Protein AF-A0A7V3YHB8-F1 (afdb_monomer)

Organism: NCBI:txid1454726

Secondary structure (DSSP, 8-state):
-HHHHHHHHHHHHHHHHHHHHHHH---HHHHHHHHHHHHHHHHHHHHHHHHHHHHHHHHHHS-TTTEEEEEEEEEEEEEETTEEEEEEEEEEEETTT---

Mean predicted aligned error: 4.91 Å

Solvent-accessible surface area (backbone atoms only — not comparable to full-atom values): 5632 Å² total; per-residue (Å²): 125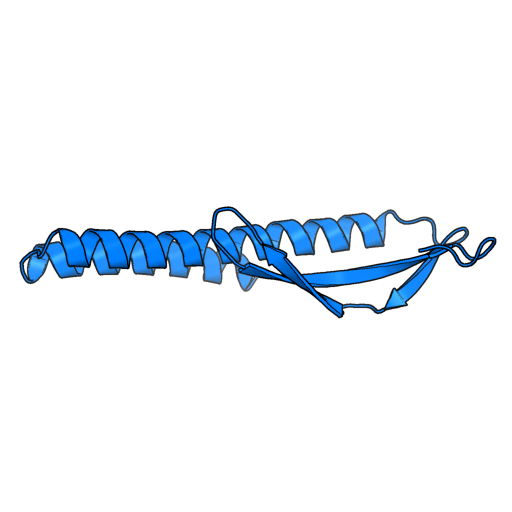,69,59,68,53,52,52,52,51,37,55,51,50,52,53,50,51,54,52,50,37,69,75,73,58,71,59,64,67,63,49,51,52,55,48,52,53,50,52,25,53,40,48,32,54,53,50,32,50,55,50,33,54,49,38,52,51,51,61,72,69,50,59,69,84,57,34,42,82,76,41,71,71,40,82,46,74,44,84,47,98,56,41,77,33,68,35,50,36,68,41,54,28,33,68,89,76,69,45,110

InterPro domains:
  IPR009620 Uncharacterised protein family UPF0236 [PF06782] (22-100)

Nearest PDB structures (foldseek):
  5x1x-assembly1_A  TM=3.307E-01  e=2.350E+00  Staphylococcus aureus subsp. aureus MN8

Radius of gyration: 19.29 Å; Cα contacts (8 Å, |Δi|>4): 102; chains: 1; bounding box: 38×28×56 Å

Foldseek 3Di:
DVLVVVLVVLVVVLVVLVVVCVVPPDPPVVSVVVNLLSVLVSVLSVVQVVVQVVQVVCVVPDDPVQKDWPDFQDWDWDQDPSGIHIHGHTDIAGPPPRHD

pLDDT: mean 91.94, std 7.05, range [52.69, 98.0]

Sequence (100 aa):
MDMVQQILKGFQRILGLSLHFLEKGMDFQEFEERLWETMNSVGKDILRVVLEAKDEEIHRERDRNAFQVVRRSDQRTILTLFGDVTYRRTYYRKKNTREY

Structure (mmCIF, N/CA/C/O backbone):
data_AF-A0A7V3YHB8-F1
#
_entry.id   AF-A0A7V3YHB8-F1
#
loop_
_atom_site.group_PDB
_atom_site.id
_atom_site.type_symbol
_atom_site.label_atom_id
_atom_site.label_alt_id
_atom_site.label_comp_id
_atom_site.label_asym_id
_atom_site.label_entity_id
_atom_site.label_seq_id
_atom_site.pdbx_PDB_ins_code
_atom_site.Cartn_x
_atom_site.Cartn_y
_atom_site.Cartn_z
_atom_site.occupancy
_atom_site.B_iso_or_equiv
_atom_site.auth_seq_id
_atom_site.auth_comp_id
_atom_site.auth_asym_id
_atom_site.auth_atom_id
_atom_site.pdbx_PDB_model_num
ATOM 1 N N . MET A 1 1 ? -1.380 -15.813 -3.552 1.00 52.69 1 MET A N 1
ATOM 2 C CA . MET A 1 1 ? -2.511 -16.111 -2.639 1.00 52.69 1 MET A CA 1
ATOM 3 C C . MET A 1 1 ? -2.391 -15.462 -1.255 1.00 52.69 1 MET A C 1
ATOM 5 O O . MET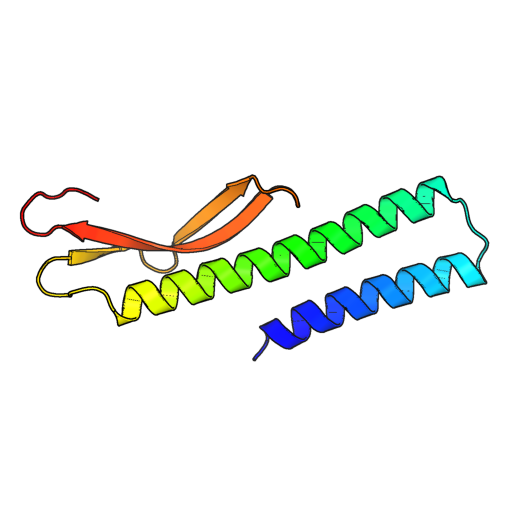 A 1 1 ? -3.405 -15.358 -0.584 1.00 52.69 1 MET A O 1
ATOM 9 N N . ASP A 1 2 ? -1.227 -14.945 -0.844 1.00 71.38 2 ASP A N 1
ATOM 10 C CA . ASP A 1 2 ? -1.037 -14.321 0.486 1.00 71.38 2 ASP A CA 1
ATOM 11 C C . ASP A 1 2 ? -1.687 -12.923 0.635 1.00 71.38 2 ASP A C 1
ATOM 13 O O . ASP A 1 2 ? -1.956 -12.407 1.712 1.00 71.38 2 ASP A O 1
ATOM 17 N N . MET A 1 3 ? -1.985 -12.307 -0.501 1.00 75.00 3 MET A N 1
ATOM 18 C CA . MET A 1 3 ? -2.328 -10.897 -0.642 1.00 75.00 3 MET A CA 1
ATOM 19 C C . MET A 1 3 ? -3.801 -10.578 -0.359 1.00 75.00 3 MET A C 1
ATOM 21 O O . MET A 1 3 ? -4.113 -9.642 0.371 1.00 75.00 3 MET A O 1
ATOM 25 N N . VAL A 1 4 ? -4.711 -11.415 -0.868 1.00 78.25 4 VAL A N 1
ATOM 26 C CA . VAL A 1 4 ? -6.139 -11.363 -0.513 1.00 78.25 4 VAL A CA 1
ATOM 27 C C . VAL A 1 4 ? -6.298 -11.568 0.994 1.00 78.25 4 VAL A C 1
ATOM 29 O O . VAL A 1 4 ? -7.058 -10.856 1.638 1.00 78.25 4 VAL A O 1
ATOM 32 N N . GLN A 1 5 ? -5.510 -12.475 1.577 1.00 84.94 5 GLN A N 1
ATOM 33 C CA . GLN A 1 5 ? -5.493 -12.708 3.020 1.00 84.94 5 GLN A CA 1
ATOM 34 C C . GLN A 1 5 ? -4.993 -11.485 3.801 1.00 84.94 5 GLN A C 1
ATOM 36 O O . GLN A 1 5 ? -5.573 -11.151 4.830 1.00 84.94 5 GLN A O 1
ATOM 41 N N . GLN A 1 6 ? -3.960 -10.781 3.324 1.00 83.25 6 GLN A N 1
ATOM 42 C CA . GLN A 1 6 ? -3.485 -9.545 3.962 1.00 83.25 6 GLN A CA 1
ATOM 43 C C . GLN A 1 6 ? -4.543 -8.432 3.950 1.00 83.25 6 GLN A C 1
ATOM 45 O O . GLN A 1 6 ? -4.779 -7.815 4.990 1.00 83.25 6 GLN A O 1
ATOM 50 N N . ILE A 1 7 ? -5.228 -8.229 2.820 1.00 87.88 7 ILE A N 1
ATOM 51 C CA . ILE A 1 7 ? -6.306 -7.235 2.700 1.00 87.88 7 ILE A CA 1
ATOM 52 C C . ILE A 1 7 ? -7.479 -7.597 3.622 1.00 87.88 7 ILE A C 1
ATOM 54 O O . ILE A 1 7 ? -7.952 -6.751 4.380 1.00 87.88 7 ILE A O 1
ATOM 58 N N . LEU A 1 8 ? -7.908 -8.864 3.628 1.00 90.44 8 LEU A N 1
ATOM 59 C CA . LEU A 1 8 ? -8.977 -9.343 4.511 1.00 90.44 8 LEU A CA 1
ATOM 60 C C . LEU A 1 8 ? -8.615 -9.182 5.991 1.00 90.44 8 LEU A C 1
ATOM 62 O O . LEU A 1 8 ? -9.436 -8.695 6.765 1.00 90.44 8 LEU A O 1
ATOM 66 N N . LYS A 1 9 ? -7.374 -9.502 6.382 1.00 91.38 9 LYS A N 1
ATOM 67 C CA . LYS A 1 9 ? -6.864 -9.223 7.735 1.00 91.38 9 LYS A CA 1
ATOM 68 C C . LYS A 1 9 ? -6.915 -7.733 8.062 1.00 91.38 9 LYS A C 1
ATOM 70 O O . LYS A 1 9 ? -7.171 -7.376 9.205 1.00 91.38 9 LYS A O 1
ATOM 75 N N . GLY A 1 10 ? -6.684 -6.866 7.080 1.00 92.00 10 GLY A N 1
ATOM 76 C CA . GLY A 1 10 ? -6.864 -5.421 7.199 1.00 92.00 10 GLY A CA 1
ATOM 77 C C . GLY A 1 10 ? -8.280 -5.032 7.608 1.00 92.00 10 GLY A C 1
ATOM 78 O O . GLY A 1 10 ? -8.469 -4.370 8.626 1.00 92.00 10 GLY A O 1
ATOM 79 N N . PHE A 1 11 ? -9.277 -5.520 6.874 1.00 93.25 11 PHE A N 1
ATOM 80 C CA . PHE A 1 11 ? -10.685 -5.290 7.209 1.00 93.25 11 PHE A CA 1
ATOM 81 C C . PHE A 1 11 ? -11.091 -5.911 8.548 1.00 93.25 11 PHE A C 1
ATOM 83 O O . PHE A 1 11 ? -11.831 -5.295 9.310 1.00 93.25 11 PHE A O 1
ATOM 90 N N . GLN A 1 12 ? -10.557 -7.085 8.89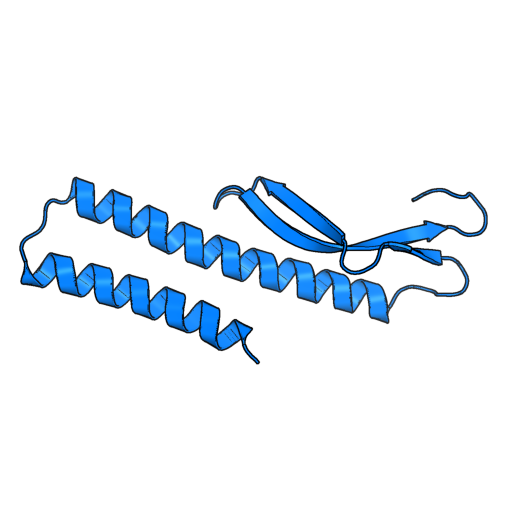1 1.00 95.88 12 GLN A N 1
ATOM 91 C CA . GLN A 1 12 ? -10.761 -7.685 10.212 1.00 95.88 12 GLN A CA 1
ATOM 92 C C . GLN A 1 12 ? -10.198 -6.809 11.337 1.00 95.88 12 GLN A C 1
ATOM 94 O O . GLN A 1 12 ? -10.847 -6.676 12.371 1.00 95.88 12 GLN A O 1
ATOM 99 N N . ARG A 1 13 ? -9.029 -6.176 11.144 1.00 95.25 13 ARG A N 1
ATOM 100 C CA . ARG A 1 13 ? -8.474 -5.219 12.117 1.00 95.25 13 ARG A CA 1
ATOM 101 C C . ARG A 1 13 ? -9.386 -4.012 12.303 1.00 95.25 13 ARG A C 1
ATOM 103 O O . ARG A 1 13 ? -9.599 -3.613 13.439 1.00 95.25 13 ARG A O 1
ATOM 110 N N . ILE A 1 14 ? -9.950 -3.477 11.218 1.00 96.06 14 ILE A N 1
ATOM 111 C CA . ILE A 1 14 ? -10.901 -2.356 11.277 1.00 96.06 14 ILE A CA 1
ATOM 112 C C . ILE A 1 14 ? -12.134 -2.750 12.098 1.00 96.06 14 ILE A C 1
ATOM 114 O O . ILE A 1 14 ? -12.486 -2.051 13.041 1.00 96.06 14 ILE A O 1
ATOM 118 N N . LEU A 1 15 ? -12.741 -3.904 11.801 1.00 96.06 15 LEU A N 1
ATOM 119 C CA . LEU A 1 15 ? -13.897 -4.407 12.552 1.00 96.06 15 LEU A CA 1
ATOM 120 C C . LEU A 1 15 ? -13.568 -4.643 14.031 1.00 96.06 15 LEU A C 1
ATOM 122 O O . LEU A 1 15 ? -14.330 -4.235 14.904 1.00 96.06 15 LEU A O 1
ATOM 126 N N . GLY A 1 16 ? -12.427 -5.274 14.317 1.00 95.50 16 GLY A N 1
ATOM 127 C CA . GLY A 1 16 ? -11.977 -5.528 15.685 1.00 95.50 16 GLY A CA 1
ATOM 128 C C . GLY A 1 16 ? -11.733 -4.239 16.470 1.00 95.50 16 GLY A C 1
ATOM 129 O O . GLY A 1 16 ? -12.128 -4.149 17.629 1.00 95.50 16 GLY A O 1
ATOM 130 N N . LEU A 1 17 ? -11.147 -3.225 15.826 1.00 94.62 17 LEU A N 1
ATOM 131 C CA . LEU A 1 17 ? -10.971 -1.895 16.403 1.00 94.62 17 LEU A CA 1
ATOM 132 C C . LEU A 1 17 ? -12.328 -1.262 16.738 1.00 94.62 17 LEU A C 1
ATOM 134 O O . LEU A 1 17 ? -12.522 -0.807 17.861 1.00 94.62 17 LEU A O 1
ATOM 138 N N . SER A 1 18 ? -13.281 -1.273 15.801 1.00 94.06 18 SER A N 1
ATOM 139 C CA . SER A 1 18 ? -14.617 -0.714 16.033 1.00 94.06 18 SER A CA 1
ATOM 140 C C . SER A 1 18 ? -15.338 -1.394 17.198 1.00 94.06 18 SER A C 1
ATOM 142 O O . SER A 1 18 ? -15.877 -0.709 18.063 1.00 94.06 18 SER A O 1
ATOM 144 N N . LEU A 1 19 ? -15.314 -2.728 17.265 1.00 95.06 19 LEU A N 1
ATOM 145 C CA . LEU A 1 19 ? -15.939 -3.477 18.361 1.00 95.06 19 LEU A CA 1
ATOM 146 C C . LEU A 1 19 ? -15.277 -3.176 19.711 1.00 95.06 19 LEU A C 1
ATOM 148 O O . LEU A 1 19 ? -15.972 -2.956 20.698 1.00 95.06 19 LEU A O 1
ATOM 152 N N . HIS A 1 20 ? -13.945 -3.091 19.744 1.00 93.19 20 HIS A N 1
ATOM 153 C CA . HIS A 1 20 ? -13.199 -2.782 20.962 1.00 93.19 20 HIS A CA 1
ATOM 154 C C . HIS A 1 20 ? -13.626 -1.448 21.595 1.00 93.19 20 HIS A C 1
ATOM 156 O O . HIS A 1 20 ? -13.890 -1.397 22.797 1.00 93.19 20 HIS A O 1
ATOM 162 N N . PHE A 1 21 ? -13.738 -0.388 20.789 1.00 94.00 21 PHE A N 1
ATOM 163 C CA . PHE A 1 21 ? -14.156 0.936 21.266 1.00 94.00 21 PHE A CA 1
ATOM 164 C C . PHE A 1 21 ? -15.638 0.989 21.666 1.00 94.00 21 PHE A C 1
ATOM 166 O O . PHE A 1 21 ? -16.003 1.736 22.572 1.00 94.00 21 PHE A O 1
ATOM 173 N N . LEU A 1 22 ? -16.496 0.174 21.044 1.00 91.31 22 LEU A N 1
ATOM 174 C CA . LEU A 1 22 ? -17.897 0.051 21.458 1.00 91.31 22 LEU A CA 1
ATOM 175 C C . LEU A 1 22 ? -18.040 -0.644 22.821 1.00 91.31 22 LEU A C 1
ATOM 177 O O . LEU A 1 22 ? -18.880 -0.244 23.622 1.00 91.31 22 LEU A O 1
ATOM 181 N N . GLU A 1 23 ? -17.224 -1.661 23.104 1.00 93.38 23 GLU A N 1
ATOM 182 C CA . GLU A 1 23 ? -17.303 -2.434 24.351 1.00 93.38 23 GLU A CA 1
ATOM 183 C C . GLU A 1 23 ? -16.648 -1.741 25.553 1.00 93.38 23 GLU A C 1
ATOM 185 O O . GLU A 1 23 ? -17.102 -1.903 26.687 1.00 93.38 23 GLU A O 1
ATOM 190 N N . LYS A 1 24 ? -15.548 -1.011 25.336 1.00 90.00 24 LYS A N 1
ATOM 191 C CA . LYS A 1 24 ? -14.722 -0.438 26.416 1.00 90.00 24 LYS A CA 1
ATOM 192 C C . LYS A 1 24 ? -15.050 1.014 26.759 1.00 90.00 24 LYS A C 1
ATOM 194 O O . LYS A 1 24 ? -14.502 1.532 27.730 1.00 90.00 24 LYS A O 1
ATOM 199 N N . GLY A 1 25 ? -15.967 1.632 26.020 1.00 81.06 25 GLY A N 1
ATOM 200 C CA . GLY A 1 25 ? -16.195 3.072 26.057 1.00 81.06 25 GLY A CA 1
ATOM 201 C C . GLY A 1 25 ? -15.303 3.792 25.047 1.00 81.06 25 GLY A C 1
ATOM 202 O O . GLY A 1 25 ? -14.203 3.338 24.732 1.00 81.06 25 GLY A O 1
ATOM 203 N N . MET A 1 26 ? -15.809 4.903 24.512 1.00 82.31 26 MET A N 1
ATOM 204 C CA . MET A 1 26 ? -15.225 5.578 23.357 1.00 82.31 26 MET A CA 1
ATOM 205 C C . MET A 1 26 ? -14.723 6.972 23.730 1.00 82.31 26 MET A C 1
ATOM 207 O O . MET A 1 26 ? -15.526 7.874 23.965 1.00 82.31 26 MET A O 1
ATOM 211 N N . ASP A 1 27 ? -13.402 7.156 23.711 1.00 92.00 27 ASP A N 1
ATOM 212 C CA . ASP A 1 27 ? -12.835 8.452 23.343 1.00 92.00 27 ASP A CA 1
ATOM 213 C C . ASP A 1 27 ? -12.931 8.566 21.819 1.00 92.00 27 ASP A C 1
ATOM 215 O O . ASP A 1 27 ? -12.337 7.780 21.076 1.00 92.00 27 ASP A O 1
ATOM 219 N N . PHE A 1 28 ? -13.759 9.499 21.354 1.00 92.38 28 PHE A N 1
ATOM 220 C CA . PHE A 1 28 ? -14.040 9.646 19.933 1.00 92.38 28 PHE A CA 1
ATOM 221 C C . PHE A 1 28 ? -12.804 10.088 19.146 1.00 92.38 28 PHE A C 1
ATOM 223 O O . PHE A 1 28 ? -12.614 9.617 18.027 1.00 92.38 28 PHE A O 1
ATOM 230 N N . GLN A 1 29 ? -11.954 10.941 19.727 1.00 95.50 29 GLN A N 1
ATOM 231 C CA . GLN A 1 29 ? -10.751 11.410 19.046 1.00 95.50 29 GLN A CA 1
ATOM 232 C C . GLN A 1 29 ? -9.764 10.253 18.863 1.00 95.50 29 GLN A C 1
ATOM 234 O O . GLN A 1 29 ? -9.283 10.015 17.757 1.00 95.50 29 GLN A O 1
ATOM 239 N N . GLU A 1 30 ? -9.527 9.479 19.924 1.00 94.69 30 GLU A N 1
ATOM 240 C CA . GLU A 1 30 ? -8.657 8.302 19.849 1.00 94.69 30 GLU A CA 1
ATOM 241 C C . GLU A 1 30 ? -9.195 7.265 18.849 1.00 94.69 30 GLU A C 1
ATOM 243 O O . GLU A 1 30 ? -8.435 6.662 18.084 1.00 94.69 30 GLU A O 1
ATOM 248 N N . PHE A 1 31 ? -10.515 7.060 18.829 1.00 95.25 31 PHE A N 1
ATOM 249 C CA . PHE A 1 31 ? -11.150 6.168 17.866 1.00 95.25 31 PHE A CA 1
ATOM 250 C C . PHE A 1 31 ? -10.944 6.644 16.422 1.00 95.25 31 PHE A C 1
ATOM 252 O O . PHE A 1 31 ? -10.552 5.838 15.574 1.00 95.25 31 PHE A O 1
ATOM 259 N N . GLU A 1 32 ? -11.193 7.926 16.139 1.00 96.38 32 GLU A N 1
ATOM 260 C CA . GLU A 1 32 ? -11.034 8.510 14.805 1.00 96.38 32 GLU A CA 1
ATOM 261 C C . GLU A 1 32 ? -9.590 8.375 14.306 1.00 96.38 32 GLU A C 1
ATOM 263 O O . GLU A 1 32 ? -9.369 7.887 13.194 1.00 96.38 32 GLU A O 1
ATOM 268 N N . GLU A 1 33 ? -8.609 8.719 15.144 1.00 96.88 33 GLU A N 1
ATOM 269 C CA . GLU A 1 33 ? -7.184 8.615 14.820 1.00 96.88 33 GLU A CA 1
ATOM 270 C C . GLU A 1 33 ? -6.79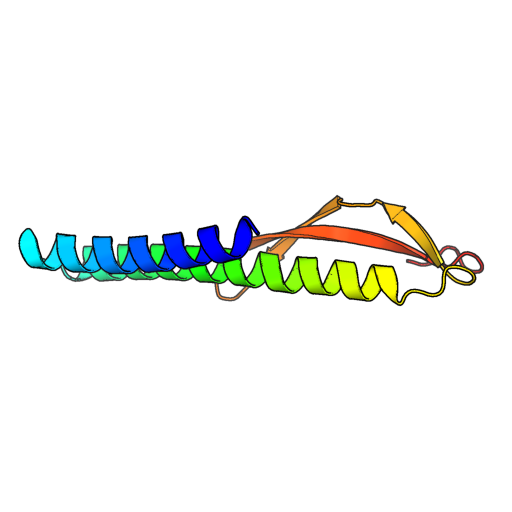1 7.165 14.496 1.00 96.88 33 GLU A C 1
ATOM 272 O O . GLU A 1 33 ? -6.264 6.881 13.414 1.00 96.88 33 GLU A O 1
ATOM 277 N N . ARG A 1 34 ? -7.131 6.206 15.368 1.00 95.88 34 ARG A N 1
ATOM 278 C CA . ARG A 1 34 ? -6.800 4.787 15.144 1.00 95.88 34 ARG A CA 1
ATOM 279 C C . ARG A 1 34 ? -7.521 4.197 13.935 1.00 95.88 34 ARG A C 1
ATOM 281 O O . ARG A 1 34 ? -6.962 3.345 13.230 1.00 95.88 34 ARG A O 1
ATOM 288 N N . LEU A 1 35 ? -8.764 4.613 13.685 1.00 96.62 35 LEU A N 1
ATOM 289 C CA . LEU A 1 35 ? -9.518 4.184 12.512 1.00 96.62 35 LEU A CA 1
ATOM 290 C C . LEU A 1 35 ? -8.844 4.695 11.238 1.00 96.62 35 LEU A C 1
ATOM 292 O O . LEU A 1 35 ? -8.618 3.909 10.315 1.00 96.62 35 LEU A O 1
ATOM 296 N N . TRP A 1 36 ? -8.477 5.977 11.203 1.00 97.06 36 TRP A N 1
ATOM 297 C CA . TRP A 1 36 ? -7.779 6.599 10.082 1.00 97.06 36 TRP A CA 1
ATOM 298 C C . TRP A 1 36 ? -6.445 5.904 9.785 1.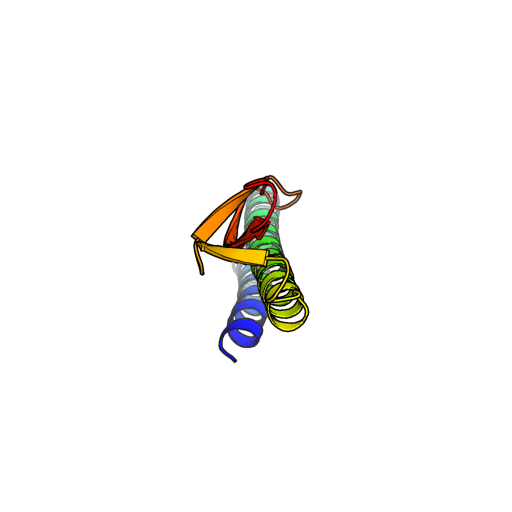00 97.06 36 TRP A C 1
ATOM 300 O O . TRP A 1 36 ? -6.188 5.517 8.641 1.00 97.06 36 TRP A O 1
ATOM 310 N N . GLU A 1 37 ? -5.624 5.652 10.807 1.00 96.56 37 GLU A N 1
ATOM 311 C CA . GLU A 1 37 ? -4.353 4.932 10.664 1.00 96.56 37 GLU A CA 1
ATOM 312 C C . GLU A 1 37 ? -4.549 3.524 10.091 1.00 96.56 37 GLU A C 1
ATOM 314 O O . GLU A 1 37 ? -3.853 3.112 9.152 1.00 96.56 37 GLU A O 1
ATOM 319 N N . THR A 1 38 ? -5.532 2.791 10.620 1.00 96.19 38 THR A N 1
ATOM 320 C CA . THR A 1 38 ? -5.823 1.422 10.185 1.00 96.19 38 THR A CA 1
ATOM 321 C C . THR A 1 38 ? -6.312 1.405 8.737 1.00 96.19 38 THR A C 1
ATOM 323 O O . THR A 1 38 ? -5.821 0.610 7.932 1.00 96.19 38 THR A O 1
ATOM 326 N N . MET A 1 39 ? -7.223 2.311 8.372 1.00 96.31 39 MET A N 1
ATOM 327 C CA . MET A 1 39 ? -7.730 2.461 7.004 1.00 96.31 39 MET A CA 1
ATOM 328 C C . MET A 1 39 ? -6.610 2.819 6.023 1.00 96.31 39 MET A C 1
ATOM 330 O O . MET A 1 39 ? -6.511 2.213 4.954 1.00 96.31 39 MET A O 1
ATOM 334 N N . ASN A 1 40 ? -5.714 3.734 6.401 1.00 96.81 40 ASN A N 1
ATOM 335 C CA . ASN A 1 40 ? -4.556 4.077 5.582 1.00 96.81 40 ASN A CA 1
ATOM 336 C C . ASN A 1 40 ? -3.617 2.894 5.381 1.00 96.81 40 ASN A C 1
ATOM 338 O O . ASN A 1 40 ? -3.151 2.672 4.265 1.00 96.81 40 ASN A O 1
ATOM 342 N N . SER A 1 41 ? -3.365 2.096 6.420 1.00 94.50 41 SER A N 1
ATOM 343 C CA . SER A 1 41 ? -2.575 0.870 6.281 1.00 94.50 41 SER A CA 1
ATOM 344 C C . SER A 1 41 ? -3.198 -0.091 5.266 1.00 94.50 41 SER A C 1
ATOM 346 O O . SER A 1 41 ? -2.470 -0.628 4.432 1.00 94.50 41 SER A O 1
ATOM 348 N N . VAL A 1 42 ? -4.521 -0.283 5.293 1.00 95.44 42 VAL A N 1
ATOM 349 C CA . VAL A 1 42 ? -5.213 -1.137 4.313 1.00 95.44 42 VAL A CA 1
ATOM 350 C C . VAL A 1 42 ? -5.109 -0.555 2.902 1.00 95.44 42 VAL A C 1
ATOM 352 O O . VAL A 1 42 ? -4.799 -1.285 1.960 1.00 95.44 42 VAL A O 1
ATOM 355 N N . GLY A 1 43 ? -5.290 0.759 2.748 1.00 95.56 43 GLY A N 1
ATOM 356 C CA . GLY A 1 43 ? -5.114 1.454 1.470 1.00 95.56 43 GLY A CA 1
ATOM 357 C C . GLY A 1 43 ? -3.705 1.284 0.893 1.00 95.56 43 GLY A C 1
ATOM 358 O O . GLY A 1 43 ? -3.558 0.955 -0.285 1.00 95.56 43 GLY A O 1
ATOM 359 N N . LYS A 1 44 ? -2.660 1.420 1.722 1.00 95.62 44 LYS A N 1
ATOM 360 C CA . LYS A 1 44 ? -1.262 1.189 1.316 1.00 95.62 44 LYS A CA 1
ATOM 361 C C . LYS A 1 44 ? -1.030 -0.237 0.820 1.00 95.62 44 LYS A C 1
ATOM 363 O O . LYS A 1 44 ? -0.345 -0.420 -0.188 1.00 95.62 44 LYS A O 1
ATOM 368 N N . ASP A 1 45 ? -1.591 -1.231 1.506 1.00 93.44 45 ASP A N 1
ATOM 369 C CA . ASP A 1 45 ? -1.471 -2.631 1.097 1.00 93.44 45 ASP A CA 1
ATOM 370 C C . ASP A 1 45 ? -2.158 -2.865 -0.254 1.00 93.44 45 ASP A C 1
ATOM 372 O O . ASP A 1 45 ? -1.546 -3.434 -1.154 1.00 93.44 45 ASP A O 1
ATOM 376 N N . ILE A 1 46 ? -3.371 -2.341 -0.455 1.00 94.81 46 ILE A N 1
ATOM 377 C CA . ILE A 1 46 ? -4.079 -2.426 -1.743 1.00 94.81 46 ILE A CA 1
ATOM 378 C C . ILE A 1 46 ? -3.280 -1.744 -2.865 1.00 94.81 46 ILE A C 1
ATOM 380 O O . ILE A 1 46 ? -3.133 -2.307 -3.950 1.00 94.81 46 ILE A O 1
ATOM 384 N N . LEU A 1 47 ? -2.729 -0.550 -2.627 1.00 95.88 47 LEU A N 1
ATOM 385 C CA . LEU A 1 47 ? -1.942 0.156 -3.639 1.00 95.88 47 LEU A CA 1
ATOM 386 C C . LEU A 1 47 ? -0.672 -0.603 -4.022 1.00 95.88 47 LEU A C 1
ATOM 388 O O . LEU A 1 47 ? -0.380 -0.718 -5.211 1.00 95.88 47 LEU A O 1
ATOM 392 N N . ARG A 1 48 ? 0.058 -1.160 -3.047 1.00 94.50 48 ARG A N 1
ATOM 393 C CA . ARG A 1 48 ? 1.235 -2.003 -3.317 1.00 94.50 48 ARG A CA 1
ATOM 394 C C . ARG A 1 48 ? 0.877 -3.134 -4.279 1.00 94.50 48 ARG A C 1
ATOM 396 O O . ARG A 1 48 ? 1.573 -3.347 -5.264 1.00 94.50 48 ARG A O 1
ATOM 403 N N . VAL A 1 49 ? -0.234 -3.808 -4.012 1.00 91.88 49 VAL A N 1
ATOM 404 C CA . VAL A 1 49 ? -0.736 -4.933 -4.805 1.00 91.88 49 VAL A CA 1
ATOM 405 C C . VAL A 1 49 ? -1.026 -4.544 -6.243 1.00 91.88 49 VAL A C 1
ATOM 407 O O . VAL A 1 49 ? -0.569 -5.210 -7.169 1.00 91.88 49 VAL A O 1
ATOM 410 N N . VAL A 1 50 ? -1.774 -3.459 -6.432 1.00 93.88 50 VAL A N 1
ATOM 411 C CA . VAL A 1 50 ? -2.133 -2.978 -7.768 1.00 93.88 50 VAL A CA 1
ATOM 412 C C . VAL A 1 50 ? -0.879 -2.585 -8.550 1.00 93.88 50 VAL A C 1
ATOM 414 O O . VAL A 1 50 ? -0.757 -2.923 -9.727 1.00 93.88 50 VAL A O 1
ATOM 417 N N . LEU A 1 51 ? 0.076 -1.916 -7.896 1.00 95.31 51 LEU A N 1
ATOM 418 C CA . LEU A 1 51 ? 1.334 -1.501 -8.517 1.00 95.31 51 LEU A CA 1
ATOM 419 C C . LEU A 1 51 ? 2.196 -2.697 -8.939 1.00 95.31 51 LEU A C 1
ATOM 421 O O . LEU A 1 51 ? 2.711 -2.707 -10.055 1.00 95.31 51 LEU A O 1
ATOM 425 N N . GLU A 1 52 ? 2.329 -3.711 -8.085 1.00 94.75 52 GLU A N 1
ATOM 426 C CA . GLU A 1 52 ? 3.109 -4.917 -8.395 1.00 94.75 52 GLU A CA 1
ATOM 427 C C . GLU A 1 52 ? 2.437 -5.763 -9.483 1.00 94.75 52 GLU A C 1
ATOM 429 O O . GLU A 1 52 ? 3.109 -6.213 -10.409 1.00 94.75 52 GLU A O 1
ATOM 434 N N . ALA A 1 53 ? 1.108 -5.901 -9.454 1.00 93.19 53 ALA A N 1
ATOM 435 C CA . ALA A 1 53 ? 0.365 -6.567 -10.523 1.00 93.19 53 ALA A CA 1
ATOM 436 C C . ALA A 1 53 ? 0.546 -5.847 -11.871 1.00 93.19 53 ALA A C 1
ATOM 438 O O . ALA A 1 53 ? 0.703 -6.495 -12.910 1.00 93.19 53 ALA A O 1
ATOM 439 N N . LYS A 1 54 ? 0.580 -4.506 -11.858 1.00 94.81 54 LYS A N 1
ATOM 440 C CA . LYS A 1 54 ? 0.846 -3.725 -13.068 1.00 94.81 54 LYS A CA 1
ATOM 441 C C . LYS A 1 54 ? 2.285 -3.894 -13.561 1.00 94.81 54 LYS A C 1
ATOM 443 O O . LYS A 1 54 ? 2.496 -3.961 -14.770 1.00 94.81 54 LYS A O 1
ATOM 448 N N . ASP A 1 55 ? 3.268 -3.991 -12.663 1.00 95.25 55 ASP A N 1
ATOM 449 C CA . ASP A 1 55 ? 4.658 -4.294 -13.035 1.00 95.25 55 ASP A CA 1
ATOM 450 C C . ASP A 1 55 ? 4.773 -5.664 -13.718 1.00 95.25 55 ASP A C 1
ATOM 452 O O . ASP A 1 55 ? 5.442 -5.785 -14.746 1.00 95.25 55 ASP A O 1
ATOM 456 N N . GLU A 1 56 ? 4.078 -6.679 -13.197 1.00 94.25 56 GLU A N 1
ATOM 457 C CA . GLU A 1 56 ? 4.040 -8.016 -13.794 1.00 94.25 56 GLU A CA 1
ATOM 458 C C . GLU A 1 56 ? 3.393 -8.020 -15.184 1.00 94.25 56 GLU A C 1
ATOM 460 O O . GLU A 1 56 ? 3.916 -8.652 -16.104 1.00 94.25 56 GLU A O 1
ATOM 465 N N . GLU A 1 57 ? 2.279 -7.307 -15.365 1.00 95.50 57 GLU A N 1
ATOM 466 C CA . GLU A 1 57 ? 1.631 -7.126 -16.670 1.00 95.50 57 GLU A CA 1
ATOM 467 C C . GLU A 1 57 ? 2.596 -6.487 -17.673 1.00 95.50 57 GLU A C 1
ATOM 469 O O . GLU A 1 57 ? 2.874 -7.063 -18.727 1.00 95.50 57 GLU A O 1
ATOM 474 N N . ILE A 1 58 ? 3.206 -5.363 -17.286 1.00 94.44 58 ILE A N 1
ATOM 475 C CA . ILE A 1 58 ? 4.220 -4.670 -18.081 1.00 94.44 58 ILE A CA 1
ATOM 476 C C . ILE A 1 58 ? 5.373 -5.615 -18.432 1.00 94.44 58 ILE A C 1
ATOM 478 O O . ILE A 1 58 ? 5.857 -5.599 -19.561 1.00 94.44 58 ILE A O 1
ATOM 482 N N . HIS A 1 59 ? 5.830 -6.435 -17.486 1.00 93.50 59 HIS A N 1
ATOM 483 C CA . HIS A 1 59 ? 6.907 -7.391 -17.717 1.00 93.50 59 HIS A CA 1
ATOM 484 C C . HIS A 1 59 ? 6.541 -8.475 -18.731 1.00 93.50 59 HIS A C 1
ATOM 486 O O . HIS A 1 59 ? 7.385 -8.854 -19.547 1.00 93.50 59 HIS A O 1
ATOM 492 N N . ARG A 1 60 ? 5.299 -8.968 -18.695 1.00 94.25 60 ARG A N 1
ATOM 493 C CA . ARG A 1 60 ? 4.808 -9.976 -19.642 1.00 94.25 60 ARG A CA 1
ATOM 494 C C . ARG A 1 60 ? 4.687 -9.424 -21.059 1.00 94.25 60 ARG A C 1
ATOM 496 O O . ARG A 1 60 ? 5.050 -10.125 -21.998 1.00 94.25 60 ARG A O 1
ATOM 503 N N . GLU A 1 61 ? 4.214 -8.190 -21.199 1.00 94.56 61 GLU A N 1
ATOM 504 C CA . GLU A 1 61 ? 3.907 -7.575 -22.498 1.00 94.56 61 GLU A CA 1
ATOM 505 C C . GLU A 1 61 ? 5.097 -6.849 -23.139 1.00 94.56 61 GLU A C 1
ATOM 507 O O . GLU A 1 61 ? 5.056 -6.503 -24.321 1.00 94.56 61 GLU A O 1
ATOM 512 N N . ARG A 1 62 ? 6.176 -6.595 -22.387 1.00 92.94 62 ARG A N 1
ATOM 513 C CA . ARG A 1 62 ? 7.318 -5.830 -22.899 1.00 92.94 62 ARG A CA 1
ATOM 514 C C . ARG A 1 62 ? 8.014 -6.555 -24.051 1.00 92.94 62 ARG A C 1
ATOM 516 O O . ARG A 1 62 ? 8.462 -7.694 -23.905 1.00 92.94 62 ARG A O 1
ATOM 523 N N . ASP A 1 63 ? 8.235 -5.833 -25.150 1.00 93.00 63 ASP A N 1
ATOM 524 C CA . ASP A 1 63 ? 9.071 -6.315 -26.248 1.00 93.00 63 ASP A CA 1
ATOM 525 C C . ASP A 1 63 ? 10.522 -6.538 -25.786 1.00 93.00 63 ASP A C 1
ATOM 527 O O . ASP A 1 63 ? 11.281 -5.602 -25.501 1.00 93.00 63 ASP A O 1
ATOM 531 N N . ARG A 1 64 ? 10.911 -7.815 -25.745 1.00 90.81 64 ARG A N 1
ATOM 532 C CA . ARG A 1 64 ? 12.246 -8.272 -25.347 1.00 90.81 64 ARG A CA 1
ATOM 533 C C . ARG A 1 64 ? 13.309 -7.974 -26.401 1.00 90.81 64 ARG A C 1
ATOM 535 O O . ARG A 1 64 ? 14.498 -8.070 -26.089 1.00 90.81 64 ARG A O 1
ATOM 542 N N . ASN A 1 65 ? 12.927 -7.624 -27.629 1.00 91.44 65 ASN A N 1
ATOM 543 C CA . ASN A 1 65 ? 13.862 -7.227 -28.676 1.00 91.44 65 ASN A CA 1
ATOM 544 C C . ASN A 1 65 ? 14.320 -5.783 -28.467 1.00 91.44 65 ASN A C 1
ATOM 546 O O . ASN A 1 65 ? 15.529 -5.548 -28.442 1.00 91.44 65 ASN A O 1
ATOM 550 N N . ALA A 1 66 ? 13.393 -4.856 -28.213 1.00 91.50 66 ALA A N 1
ATOM 551 C CA . ALA A 1 66 ? 13.698 -3.446 -27.979 1.00 91.50 66 ALA A CA 1
ATOM 552 C C . ALA A 1 66 ? 14.261 -3.140 -26.577 1.00 91.50 66 ALA A C 1
ATOM 554 O O . ALA A 1 66 ? 15.120 -2.261 -26.433 1.00 91.50 66 ALA A O 1
ATOM 555 N N . PHE A 1 67 ? 13.813 -3.858 -25.542 1.00 92.25 67 PHE A N 1
ATOM 556 C CA . PHE A 1 67 ? 14.158 -3.565 -24.148 1.00 92.25 67 PHE A CA 1
ATOM 557 C C . PHE A 1 67 ? 14.874 -4.726 -23.459 1.00 92.25 67 PHE A C 1
ATOM 559 O O . PHE A 1 67 ? 14.625 -5.898 -23.730 1.00 92.25 67 PHE A O 1
ATOM 566 N N . GLN A 1 68 ? 15.755 -4.388 -22.519 1.00 93.06 68 GLN A N 1
ATOM 567 C CA . GLN A 1 68 ? 16.377 -5.340 -21.600 1.00 93.06 68 GLN A CA 1
ATOM 568 C C . GLN A 1 68 ? 16.048 -4.986 -20.151 1.00 93.06 68 GLN A C 1
ATOM 570 O O . GLN A 1 68 ? 15.983 -3.808 -19.798 1.00 93.06 68 GLN A O 1
ATOM 575 N N . VAL A 1 69 ? 15.878 -6.002 -19.306 1.00 93.62 69 VAL A N 1
ATOM 576 C CA . VAL A 1 69 ? 15.748 -5.820 -17.855 1.00 93.62 69 VAL A CA 1
ATOM 577 C C . VAL A 1 69 ? 17.111 -5.429 -17.287 1.00 93.62 69 VAL A C 1
ATOM 579 O O . VAL A 1 69 ? 18.106 -6.100 -17.548 1.00 93.62 69 VAL A O 1
ATOM 582 N N . VAL A 1 70 ? 17.158 -4.340 -16.521 1.00 93.19 70 VAL A N 1
ATOM 583 C CA . VAL A 1 70 ? 18.380 -3.855 -15.853 1.00 93.19 70 VAL A CA 1
ATOM 584 C C . VAL A 1 70 ? 18.325 -4.096 -14.349 1.00 93.19 70 VAL A C 1
ATOM 586 O O . VAL A 1 70 ? 19.348 -4.378 -13.735 1.00 93.19 70 VAL A O 1
ATOM 589 N N . ARG A 1 71 ? 17.133 -4.021 -13.753 1.00 91.44 71 ARG A N 1
ATOM 590 C CA . ARG A 1 71 ? 16.888 -4.404 -12.359 1.00 91.44 71 ARG A CA 1
ATOM 591 C C . ARG A 1 71 ? 15.541 -5.090 -12.266 1.00 91.44 71 ARG A C 1
ATOM 593 O O . ARG A 1 71 ? 14.595 -4.670 -12.930 1.00 91.44 71 ARG A O 1
ATOM 600 N N . ARG A 1 72 ? 15.458 -6.127 -11.442 1.00 89.38 72 ARG A N 1
ATOM 601 C CA . ARG A 1 72 ? 14.234 -6.889 -11.205 1.00 89.38 72 ARG A CA 1
ATOM 602 C C . ARG A 1 72 ? 13.935 -6.893 -9.718 1.00 89.38 72 ARG A C 1
ATOM 604 O O . ARG A 1 72 ? 14.865 -7.011 -8.925 1.00 89.38 72 ARG A O 1
ATOM 611 N N . SER A 1 73 ? 12.654 -6.794 -9.373 1.00 90.06 73 SER A N 1
ATOM 612 C CA . SER A 1 73 ? 12.191 -6.783 -7.981 1.00 90.06 73 SER A CA 1
ATOM 613 C C . SER A 1 73 ? 12.836 -5.676 -7.133 1.00 90.06 73 SER A C 1
ATOM 615 O O . SER A 1 73 ? 13.019 -5.848 -5.930 1.00 90.06 73 SER A O 1
ATOM 617 N N . ASP A 1 74 ? 13.193 -4.555 -7.761 1.00 93.94 74 ASP A N 1
ATOM 618 C CA . ASP A 1 74 ? 13.829 -3.418 -7.097 1.00 93.94 74 ASP A CA 1
ATOM 619 C C . ASP A 1 74 ? 12.775 -2.635 -6.307 1.00 93.94 74 ASP A C 1
ATOM 621 O O . ASP A 1 74 ? 11.631 -2.504 -6.751 1.00 93.94 74 ASP A O 1
ATOM 625 N N . GLN A 1 75 ? 13.137 -2.141 -5.125 1.00 95.44 75 GLN A N 1
ATOM 626 C CA . GLN A 1 75 ? 12.189 -1.446 -4.256 1.00 95.44 75 GLN A CA 1
ATOM 627 C C . GLN A 1 75 ? 12.047 0.019 -4.661 1.00 95.44 75 GLN A C 1
ATOM 629 O O . GLN A 1 75 ? 13.029 0.726 -4.891 1.00 95.44 75 GLN A O 1
ATOM 634 N N . ARG A 1 76 ? 10.805 0.500 -4.711 1.00 95.38 76 ARG A N 1
ATOM 635 C CA . ARG A 1 76 ? 10.499 1.914 -4.916 1.00 95.38 76 ARG A CA 1
ATOM 636 C C . ARG A 1 76 ? 9.433 2.370 -3.935 1.00 95.38 76 ARG A C 1
ATOM 638 O O . ARG A 1 76 ? 8.404 1.717 -3.798 1.00 95.38 76 ARG A O 1
ATOM 645 N N . THR A 1 77 ? 9.664 3.529 -3.329 1.00 97.69 77 THR A N 1
ATOM 646 C CA . THR A 1 77 ? 8.680 4.231 -2.500 1.00 97.69 77 THR A CA 1
ATOM 647 C C . THR A 1 77 ? 8.096 5.408 -3.273 1.00 97.69 77 THR A C 1
ATOM 649 O O . THR A 1 77 ? 8.825 6.124 -3.970 1.00 97.69 77 THR A O 1
ATOM 652 N N . ILE A 1 78 ? 6.779 5.583 -3.188 1.00 97.38 78 ILE A N 1
ATOM 653 C CA . ILE A 1 78 ? 6.059 6.743 -3.718 1.00 97.38 78 ILE A CA 1
ATOM 654 C C . ILE A 1 78 ? 5.115 7.302 -2.654 1.00 97.38 78 ILE A C 1
ATOM 656 O O . ILE A 1 78 ? 4.544 6.541 -1.872 1.00 97.38 78 ILE A O 1
ATOM 660 N N . LEU A 1 79 ? 4.937 8.622 -2.660 1.00 98.00 79 LEU A N 1
ATOM 661 C CA . LEU A 1 79 ? 3.945 9.296 -1.831 1.00 98.00 79 LEU A CA 1
ATOM 662 C C . LEU A 1 79 ? 2.557 9.144 -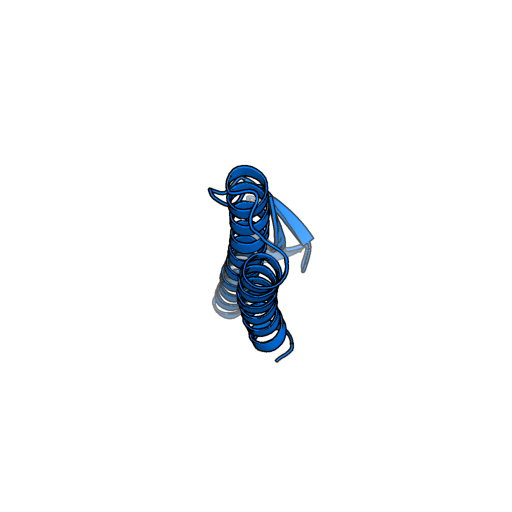2.468 1.00 98.00 79 LEU A C 1
ATOM 664 O O . LEU A 1 79 ? 2.393 9.369 -3.668 1.00 98.00 79 LEU A O 1
ATOM 668 N N . THR A 1 80 ? 1.563 8.769 -1.667 1.00 97.69 80 THR A N 1
ATOM 669 C CA . THR A 1 80 ? 0.163 8.600 -2.087 1.00 97.69 80 THR A CA 1
ATOM 670 C C . THR A 1 80 ? -0.775 9.303 -1.106 1.00 97.69 80 THR A C 1
ATOM 672 O O . THR A 1 80 ? -0.337 9.767 -0.055 1.00 97.69 80 THR A O 1
ATOM 675 N N . LEU A 1 81 ? -2.078 9.333 -1.405 1.00 97.50 81 LEU A N 1
ATOM 676 C CA . LEU A 1 81 ? -3.090 9.847 -0.470 1.00 97.50 81 LEU A CA 1
ATOM 677 C C . LEU A 1 81 ? -3.141 9.066 0.850 1.00 97.50 81 LEU A C 1
ATOM 679 O O . LEU A 1 81 ? -3.490 9.630 1.877 1.00 97.50 81 LEU A O 1
ATOM 683 N N . PHE A 1 82 ? -2.747 7.791 0.835 1.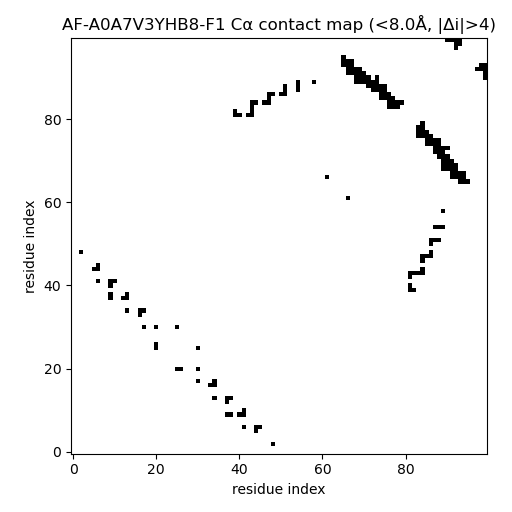00 96.94 82 PHE A N 1
ATOM 684 C CA . PHE A 1 82 ? -2.664 6.962 2.036 1.00 96.94 82 PHE A CA 1
ATOM 685 C C . PHE A 1 82 ? -1.297 7.081 2.729 1.00 96.94 82 PHE A C 1
ATOM 687 O O . PHE A 1 82 ? -1.036 6.360 3.684 1.00 96.94 82 PHE A O 1
ATOM 694 N N . GLY A 1 83 ? -0.405 7.959 2.255 1.00 96.56 83 GLY A N 1
ATOM 695 C CA . GLY A 1 83 ? 0.987 8.088 2.687 1.00 96.56 83 GLY A CA 1
ATOM 696 C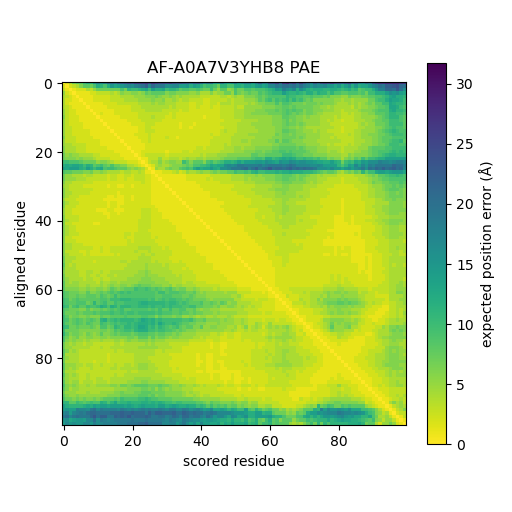 C . GLY A 1 83 ? 1.956 7.274 1.825 1.00 96.56 83 GLY A C 1
ATOM 697 O O . GLY A 1 83 ? 1.636 6.885 0.699 1.00 96.56 83 GLY A O 1
ATOM 698 N N . ASP A 1 84 ? 3.154 7.021 2.349 1.00 97.88 84 ASP A N 1
ATOM 699 C CA . ASP A 1 84 ? 4.207 6.327 1.602 1.00 97.88 84 ASP A CA 1
ATOM 700 C C . ASP A 1 84 ? 3.873 4.855 1.337 1.00 97.88 84 ASP A C 1
ATOM 702 O O . ASP A 1 84 ? 3.571 4.084 2.256 1.00 97.88 84 ASP A O 1
ATOM 706 N N . VAL A 1 85 ? 3.990 4.457 0.069 1.00 97.75 85 VAL A N 1
ATOM 707 C CA . VAL A 1 85 ? 3.815 3.078 -0.398 1.00 97.75 85 VAL A CA 1
ATOM 708 C C . VAL A 1 85 ? 5.111 2.597 -1.029 1.00 97.75 85 VAL A C 1
ATOM 710 O O . VAL A 1 85 ? 5.570 3.144 -2.032 1.00 97.75 85 VAL A O 1
ATOM 713 N N . THR A 1 86 ? 5.685 1.540 -0.45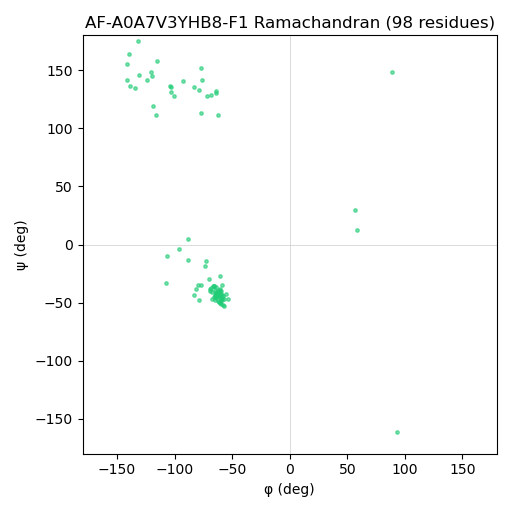1 1.00 96.31 86 THR A N 1
ATOM 714 C CA . THR A 1 86 ? 6.840 0.828 -1.015 1.00 96.31 86 THR A CA 1
ATOM 715 C C . THR A 1 86 ? 6.378 -0.440 -1.722 1.00 96.31 86 THR A C 1
ATOM 717 O O . THR A 1 86 ? 5.669 -1.251 -1.119 1.00 96.31 86 THR A O 1
ATOM 720 N N . TYR A 1 87 ? 6.798 -0.609 -2.975 1.00 95.38 87 TYR A N 1
ATOM 721 C CA . TYR A 1 87 ? 6.454 -1.738 -3.841 1.00 95.38 87 TYR A CA 1
ATOM 722 C C . TYR A 1 87 ? 7.665 -2.197 -4.665 1.00 95.38 87 TYR A C 1
ATOM 724 O O . TYR A 1 87 ? 8.670 -1.482 -4.765 1.00 95.38 87 TYR A O 1
ATOM 732 N N . ARG A 1 88 ? 7.589 -3.404 -5.232 1.00 95.12 88 ARG A N 1
ATOM 733 C CA . ARG A 1 88 ? 8.620 -3.964 -6.116 1.00 95.12 88 ARG A CA 1
ATOM 734 C C . ARG A 1 88 ? 8.332 -3.665 -7.582 1.00 95.12 88 ARG A C 1
ATOM 736 O O . ARG A 1 88 ? 7.196 -3.735 -8.037 1.00 95.12 88 ARG A O 1
ATOM 743 N N . ARG A 1 89 ? 9.393 -3.361 -8.325 1.00 94.81 89 ARG A N 1
ATOM 744 C CA . ARG A 1 89 ? 9.326 -2.941 -9.724 1.00 94.81 89 ARG A CA 1
ATOM 745 C C . ARG A 1 89 ? 10.463 -3.524 -10.556 1.00 94.81 89 ARG A C 1
ATOM 747 O O . ARG A 1 89 ? 11.566 -3.779 -10.065 1.00 94.81 89 ARG A O 1
ATOM 754 N N . THR A 1 90 ? 10.221 -3.635 -11.854 1.00 95.56 90 THR A N 1
ATOM 755 C CA . THR A 1 90 ? 11.211 -3.968 -12.869 1.00 95.56 90 THR A CA 1
ATOM 756 C C . THR A 1 90 ? 11.626 -2.717 -13.652 1.00 95.56 90 THR A C 1
ATOM 758 O O . THR A 1 90 ? 10.800 -1.937 -14.131 1.00 95.56 90 THR A O 1
ATOM 761 N N . TYR A 1 91 ? 12.935 -2.509 -13.797 1.00 93.12 91 TYR A N 1
ATOM 762 C CA . TYR A 1 91 ? 13.504 -1.423 -14.597 1.00 93.12 91 TYR A CA 1
ATOM 763 C C . TYR A 1 91 ? 14.020 -1.956 -15.926 1.00 93.12 91 TYR A C 1
ATOM 765 O O . TYR A 1 91 ? 14.727 -2.968 -15.978 1.00 93.12 91 TYR A O 1
ATOM 773 N N . TYR A 1 92 ? 13.699 -1.230 -16.990 1.00 92.75 92 TYR A N 1
ATOM 774 C CA . TYR A 1 92 ? 14.054 -1.566 -18.360 1.00 92.75 92 TYR A CA 1
ATOM 775 C C . TYR A 1 92 ? 14.997 -0.512 -18.921 1.00 92.75 92 TYR A C 1
ATOM 777 O O . TYR A 1 92 ? 15.051 0.610 -18.429 1.00 92.75 92 TYR A O 1
ATOM 785 N N . ARG A 1 93 ? 15.745 -0.890 -19.951 1.00 92.31 93 ARG A N 1
ATOM 786 C CA . ARG A 1 93 ? 16.549 0.030 -20.751 1.00 92.31 93 ARG A CA 1
ATOM 787 C C . ARG A 1 93 ? 16.413 -0.345 -22.216 1.00 92.31 93 ARG A C 1
ATOM 789 O O . ARG A 1 93 ? 16.474 -1.533 -22.547 1.00 92.31 93 ARG A O 1
ATOM 796 N N . LYS A 1 94 ? 16.244 0.645 -23.090 1.00 90.94 94 LYS A N 1
ATOM 797 C CA . LYS A 1 94 ? 16.276 0.451 -24.543 1.00 90.94 94 LYS A CA 1
ATOM 798 C C . LYS A 1 94 ? 17.662 -0.018 -24.960 1.00 90.94 94 LYS A C 1
ATOM 800 O O . LYS A 1 94 ? 18.668 0.587 -24.587 1.00 90.94 94 LYS A O 1
ATOM 805 N N . LYS A 1 95 ? 17.727 -1.071 -25.772 1.00 86.62 95 LYS A N 1
ATOM 806 C CA . LYS A 1 95 ? 19.012 -1.605 -26.245 1.00 86.62 95 LYS A CA 1
ATOM 807 C C . LYS A 1 95 ? 19.736 -0.632 -27.178 1.00 86.62 95 LYS A C 1
ATOM 809 O O . LYS A 1 95 ? 20.952 -0.505 -27.085 1.00 86.62 95 LYS A O 1
ATOM 814 N N . ASN A 1 96 ? 18.985 0.096 -28.007 1.00 83.12 96 ASN A N 1
ATOM 815 C CA . ASN A 1 96 ? 19.551 0.936 -29.067 1.00 83.12 96 ASN A CA 1
ATOM 816 C C . ASN A 1 96 ? 20.047 2.297 -28.558 1.00 83.12 96 ASN A C 1
ATOM 818 O O . ASN A 1 96 ? 21.082 2.771 -29.009 1.00 83.12 96 ASN A O 1
ATOM 822 N N . THR A 1 97 ? 19.332 2.920 -27.617 1.00 82.25 97 THR A N 1
ATOM 823 C CA . THR A 1 97 ? 19.640 4.286 -27.146 1.00 82.25 97 THR A CA 1
ATOM 824 C C . THR A 1 97 ? 20.254 4.328 -25.749 1.00 82.25 97 THR A C 1
ATOM 826 O O . THR A 1 97 ? 20.726 5.374 -25.322 1.00 82.25 97 THR A O 1
ATOM 829 N N . ARG A 1 98 ? 20.272 3.199 -25.020 1.00 72.44 98 ARG A N 1
ATOM 830 C CA . ARG A 1 98 ? 20.643 3.114 -23.591 1.00 72.44 98 ARG A CA 1
ATOM 831 C C . ARG A 1 98 ? 19.783 3.983 -22.656 1.00 72.44 98 ARG A C 1
ATOM 833 O O . ARG A 1 98 ? 20.126 4.114 -21.484 1.00 72.44 98 ARG A O 1
ATOM 840 N N . GLU A 1 99 ? 18.662 4.510 -23.139 1.00 75.50 99 GLU A N 1
ATOM 841 C CA . GLU A 1 99 ? 17.676 5.255 -22.347 1.00 75.50 99 GLU A CA 1
ATOM 842 C C . GLU A 1 99 ? 16.800 4.313 -21.507 1.00 75.50 99 GLU A C 1
ATOM 844 O O . GLU A 1 99 ? 16.580 3.159 -21.894 1.00 75.50 99 GLU A O 1
ATOM 849 N N . TYR A 1 100 ? 16.309 4.815 -20.369 1.00 71.00 100 TYR A N 1
ATOM 850 C CA . TYR A 1 100 ? 15.448 4.096 -19.419 1.00 71.00 100 TYR A CA 1
ATOM 851 C C . TYR A 1 100 ? 13.959 4.271 -19.726 1.00 71.00 100 TYR A C 1
ATOM 853 O O . TYR A 1 100 ? 13.566 5.400 -20.092 1.00 71.00 100 TYR A O 1
#